Protein AF-A0A538RL57-F1 (afdb_monomer)

Radius of gyration: 11.28 Å; Cα contacts (8 Å, |Δ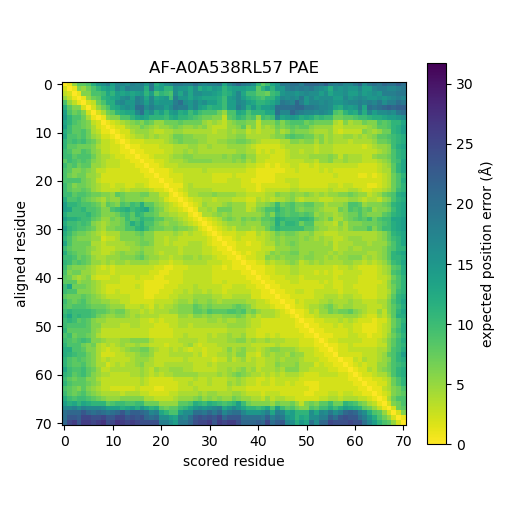i|>4): 130; chains: 1; bounding box: 27×28×24 Å

Foldseek 3Di:
DAADPPFQFDDLDADPQKAKEWEPDQAPAQNRTAPRVNIHIDIDGDDPQWDFDPSRRCPNGTYTYRHPPDD

Solvent-accessible surface area (backbone atoms only — not comparable to full-atom values): 4349 Å² total; per-residue (Å²): 128,50,67,68,83,85,53,50,49,63,68,88,70,68,61,89,82,41,40,42,33,31,50,83,54,82,51,89,26,52,83,47,30,56,62,50,97,71,24,44,62,36,41,39,66,80,59,91,61,53,39,84,51,86,60,52,35,48,82,87,41,86,35,26,26,54,54,79,72,86,124

Structure (mmCIF, N/CA/C/O backbone):
data_AF-A0A538RL57-F1
#
_entry.id   AF-A0A538RL57-F1
#
loop_
_atom_site.group_PDB
_atom_site.id
_atom_site.type_symbol
_atom_site.label_atom_id
_atom_site.label_alt_id
_atom_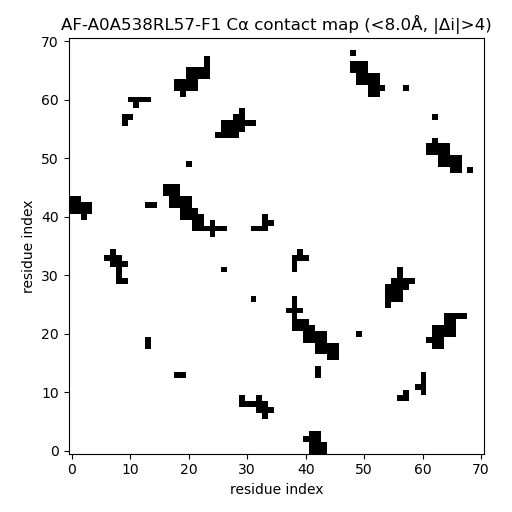site.label_comp_id
_atom_site.label_asym_id
_atom_site.label_entity_id
_atom_site.label_seq_id
_atom_site.pdbx_PDB_ins_code
_atom_site.Cartn_x
_atom_site.Cartn_y
_atom_site.Cartn_z
_atom_site.occupancy
_atom_site.B_iso_or_equiv
_atom_site.auth_seq_id
_atom_site.auth_comp_id
_atom_site.auth_asym_id
_atom_site.auth_atom_id
_atom_site.pdbx_PDB_model_num
ATOM 1 N N . MET A 1 1 ? -1.379 10.562 11.337 1.00 55.88 1 MET A N 1
ATOM 2 C CA . MET A 1 1 ? -0.550 9.937 10.280 1.00 55.88 1 MET A CA 1
ATOM 3 C C . MET A 1 1 ? 0.690 9.366 10.936 1.00 55.88 1 MET A C 1
ATOM 5 O O . MET A 1 1 ? 1.408 10.131 11.566 1.00 55.88 1 MET A O 1
ATOM 9 N N . TYR A 1 2 ? 0.924 8.059 10.821 1.00 61.06 2 TYR A N 1
ATOM 10 C CA . TYR A 1 2 ? 2.175 7.446 11.267 1.00 61.06 2 TYR A CA 1
ATOM 11 C C . TYR A 1 2 ? 3.070 7.237 10.043 1.00 61.06 2 TYR A C 1
ATOM 13 O O . TYR A 1 2 ? 2.721 6.484 9.127 1.00 61.06 2 TYR A O 1
ATOM 21 N N . TYR A 1 3 ? 4.192 7.954 9.995 1.00 58.50 3 TYR A N 1
ATOM 22 C CA . TYR A 1 3 ? 5.214 7.722 8.983 1.00 58.50 3 TYR A CA 1
ATOM 23 C C . TYR A 1 3 ? 6.060 6.530 9.437 1.00 58.50 3 TYR A C 1
ATOM 25 O O . TYR A 1 3 ? 6.591 6.574 10.546 1.00 58.50 3 TYR A O 1
ATOM 33 N N . PRO A 1 4 ? 6.190 5.466 8.626 1.00 57.22 4 PRO A N 1
ATOM 34 C CA . PRO A 1 4 ? 7.089 4.375 8.966 1.00 57.22 4 PRO A CA 1
ATOM 35 C C . PRO A 1 4 ? 8.511 4.934 9.109 1.00 57.22 4 PRO A C 1
ATOM 37 O O . PRO A 1 4 ? 8.958 5.654 8.209 1.00 57.22 4 PRO A O 1
ATOM 40 N N . PRO A 1 5 ? 9.223 4.646 10.212 1.00 53.09 5 PRO A N 1
ATOM 41 C CA . PRO A 1 5 ? 10.581 5.133 10.389 1.00 53.09 5 PRO A CA 1
ATOM 42 C C . PRO A 1 5 ? 11.451 4.567 9.259 1.00 53.09 5 PRO A C 1
ATOM 44 O O . PRO A 1 5 ? 11.495 3.357 9.045 1.00 53.09 5 PRO A O 1
ATOM 47 N N . SER A 1 6 ? 12.048 5.477 8.481 1.00 55.72 6 SER A N 1
ATOM 48 C CA . SER A 1 6 ? 13.112 5.259 7.482 1.00 55.72 6 SER A CA 1
ATOM 49 C C . SER A 1 6 ? 12.903 4.200 6.383 1.00 55.72 6 SER A C 1
ATOM 51 O O . SER A 1 6 ? 13.835 3.927 5.618 1.00 55.72 6 SER A O 1
ATOM 53 N N . CYS A 1 7 ? 11.700 3.645 6.207 1.00 60.22 7 CYS A N 1
ATOM 54 C CA . CYS A 1 7 ? 11.430 2.719 5.108 1.00 60.22 7 CYS A CA 1
ATOM 55 C C . CYS A 1 7 ? 11.462 3.459 3.766 1.00 60.22 7 CYS A C 1
ATOM 57 O O . CYS A 1 7 ? 10.484 4.030 3.300 1.00 60.22 7 CYS A O 1
ATOM 59 N N . SER A 1 8 ? 12.602 3.395 3.085 1.00 68.12 8 SER A N 1
ATOM 60 C CA . SER A 1 8 ? 12.720 3.841 1.696 1.00 68.12 8 SER A CA 1
ATOM 61 C C . SER A 1 8 ? 12.081 2.861 0.706 1.00 68.12 8 SER A C 1
ATOM 63 O O . SER A 1 8 ? 12.135 3.100 -0.488 1.00 68.12 8 SER A O 1
ATOM 65 N N . ARG A 1 9 ? 11.477 1.761 1.162 1.00 77.38 9 ARG A N 1
ATOM 66 C CA . ARG A 1 9 ? 10.852 0.711 0.343 1.00 77.38 9 ARG A CA 1
ATOM 67 C C . ARG A 1 9 ? 9.437 0.409 0.843 1.00 77.38 9 ARG A C 1
ATOM 69 O O . ARG A 1 9 ? 9.150 0.708 2.003 1.00 77.38 9 ARG A O 1
ATOM 76 N N . PRO A 1 10 ? 8.567 -0.180 0.004 1.00 81.12 10 PRO A N 1
ATOM 77 C CA . PRO A 1 10 ? 7.254 -0.629 0.449 1.00 81.12 10 PRO A CA 1
ATOM 78 C C . PRO A 1 10 ? 7.395 -1.603 1.629 1.00 81.12 10 PRO A C 1
ATOM 80 O O . PRO A 1 10 ? 8.243 -2.500 1.582 1.00 81.12 10 PRO A O 1
ATOM 83 N N . PRO A 1 11 ? 6.605 -1.428 2.699 1.00 81.19 11 PRO A N 1
ATOM 84 C CA . PRO A 1 11 ? 6.666 -2.304 3.855 1.00 81.19 11 PRO A CA 1
ATOM 85 C C . PRO A 1 11 ? 6.112 -3.688 3.502 1.00 81.19 11 PRO A C 1
ATOM 87 O O . PRO A 1 11 ? 5.129 -3.811 2.777 1.00 81.19 11 PRO A O 1
ATOM 90 N N . ALA A 1 12 ? 6.727 -4.734 4.057 1.00 81.19 12 ALA A N 1
ATOM 91 C CA . ALA A 1 12 ? 6.276 -6.114 3.864 1.00 81.19 12 ALA A CA 1
ATOM 92 C C . ALA A 1 12 ? 5.045 -6.473 4.714 1.00 81.19 12 ALA A C 1
ATOM 94 O O . ALA A 1 12 ? 4.380 -7.469 4.453 1.00 81.19 12 ALA A O 1
ATOM 95 N N . LYS A 1 13 ? 4.757 -5.685 5.758 1.00 84.69 13 LYS A N 1
ATOM 96 C CA . LYS A 1 13 ? 3.622 -5.881 6.663 1.00 84.69 13 LYS A CA 1
ATOM 97 C C . LYS A 1 13 ? 2.959 -4.547 6.970 1.00 84.69 13 LYS A C 1
ATOM 99 O O . LYS A 1 13 ? 3.634 -3.527 7.110 1.00 84.69 13 LYS A O 1
ATOM 104 N N . VAL A 1 14 ? 1.639 -4.583 7.103 1.00 86.12 14 VAL A N 1
ATOM 105 C CA . VAL A 1 14 ? 0.821 -3.448 7.530 1.00 86.12 14 VAL A CA 1
ATOM 106 C C . VAL A 1 14 ? 0.411 -3.680 8.989 1.00 86.12 14 VAL A C 1
ATOM 108 O O . VAL A 1 14 ? -0.014 -4.794 9.305 1.00 86.12 14 VAL A O 1
ATOM 111 N N . PRO A 1 15 ? 0.560 -2.691 9.891 1.00 87.81 15 PRO A N 1
ATOM 112 C CA . PRO A 1 15 ? 0.089 -2.812 11.268 1.00 87.81 15 PRO A CA 1
ATOM 113 C C . PRO A 1 15 ? -1.405 -3.150 11.346 1.00 87.81 15 PRO A C 1
ATOM 115 O O . PRO A 1 15 ? -2.193 -2.704 10.510 1.00 87.81 15 PRO A O 1
ATOM 118 N N . ALA A 1 16 ? -1.802 -3.909 12.370 1.00 88.44 16 ALA A N 1
ATOM 119 C CA . ALA A 1 16 ? -3.201 -4.267 12.586 1.00 88.44 16 ALA A CA 1
ATOM 120 C C . ALA A 1 16 ? -4.079 -3.010 12.733 1.00 88.44 16 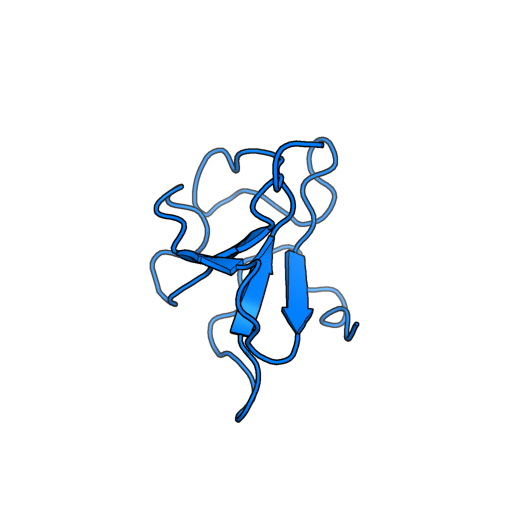ALA A C 1
ATOM 122 O O . ALA A 1 16 ? -3.695 -2.047 13.396 1.00 88.44 16 ALA A O 1
ATOM 123 N N . GLY A 1 17 ? -5.249 -3.014 12.089 1.00 89.25 17 GLY A N 1
ATOM 124 C CA . GLY A 1 17 ? -6.174 -1.874 12.083 1.00 89.25 17 GLY A CA 1
ATOM 125 C C . GLY A 1 17 ? -5.742 -0.688 11.209 1.00 89.25 17 GLY A C 1
ATOM 126 O O . GLY A 1 17 ? -6.438 0.325 11.175 1.00 89.25 17 GLY A O 1
ATOM 127 N N . MET A 1 18 ? -4.623 -0.794 10.486 1.00 91.75 18 MET A N 1
ATOM 128 C CA . MET A 1 18 ? -4.158 0.226 9.546 1.00 91.75 18 MET A CA 1
ATOM 129 C C . MET A 1 18 ? -4.141 -0.298 8.111 1.00 91.75 18 MET A C 1
ATOM 131 O O . MET A 1 18 ? -4.155 -1.499 7.854 1.00 91.75 18 MET A O 1
ATOM 135 N N . VAL A 1 19 ? -4.071 0.631 7.163 1.00 91.62 19 VAL A N 1
ATOM 136 C CA . VAL A 1 19 ? -3.861 0.369 5.740 1.00 91.62 19 VAL A CA 1
ATOM 137 C C . VAL A 1 19 ? -2.647 1.140 5.232 1.00 91.62 19 VAL A C 1
ATOM 139 O O . VAL A 1 19 ? -2.336 2.236 5.708 1.00 91.62 19 VAL A O 1
ATOM 142 N N . LEU A 1 20 ? -1.945 0.555 4.260 1.00 91.38 20 LEU A N 1
ATOM 143 C CA . LEU A 1 20 ? -0.846 1.212 3.562 1.00 91.38 20 LEU A CA 1
ATOM 144 C C . LEU A 1 20 ? -1.403 2.129 2.475 1.00 91.38 20 LEU A C 1
ATOM 146 O O . LEU A 1 20 ? -2.112 1.673 1.576 1.00 91.38 20 LEU A O 1
ATOM 150 N N . VAL A 1 21 ? -1.044 3.408 2.530 1.00 91.25 21 VAL A N 1
ATOM 151 C CA . VAL A 1 21 ? -1.501 4.411 1.566 1.00 91.25 21 VAL A CA 1
ATOM 152 C C . VAL A 1 21 ? -0.309 5.133 0.964 1.00 91.25 21 VAL A C 1
ATOM 154 O O . VAL A 1 21 ? 0.651 5.430 1.674 1.00 91.25 21 VAL A O 1
ATOM 157 N N . HIS A 1 22 ? -0.380 5.458 -0.325 1.00 90.12 22 HIS A N 1
ATOM 158 C CA . HIS A 1 22 ? 0.496 6.450 -0.941 1.00 90.12 22 HIS A CA 1
ATOM 159 C C . HIS A 1 22 ? -0.282 7.656 -1.47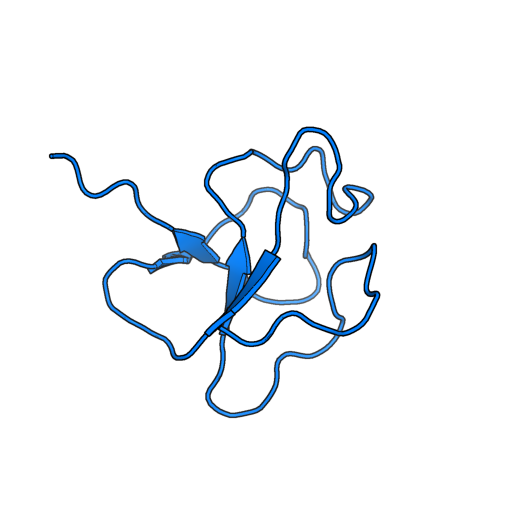8 1.00 90.12 22 HIS A C 1
ATOM 161 O O . HIS A 1 22 ? -1.503 7.633 -1.664 1.00 90.12 22 HIS A O 1
ATOM 167 N N . ASN A 1 23 ? 0.438 8.751 -1.702 1.00 86.56 23 ASN A N 1
ATOM 168 C CA . ASN A 1 23 ? -0.121 9.954 -2.310 1.00 86.56 23 ASN A CA 1
ATOM 169 C C . ASN A 1 23 ? -0.453 9.751 -3.800 1.00 86.56 23 ASN A C 1
ATOM 171 O O . ASN A 1 23 ? -0.187 8.710 -4.388 1.00 86.56 23 ASN A O 1
ATOM 175 N N . SER A 1 24 ? -1.027 10.765 -4.447 1.00 82.06 24 SER A N 1
ATOM 176 C CA . SER A 1 24 ? -1.440 10.690 -5.858 1.00 82.06 24 SER A CA 1
ATOM 177 C C . SER A 1 24 ? -0.283 10.591 -6.864 1.00 82.06 24 SER A C 1
ATOM 179 O O . SER A 1 24 ? -0.530 10.484 -8.065 1.00 82.06 24 SER A O 1
ATOM 181 N N . VAL A 1 25 ? 0.971 10.618 -6.404 1.00 82.44 25 VAL A N 1
ATOM 182 C CA . VAL A 1 25 ? 2.141 10.430 -7.261 1.00 82.44 25 VAL A CA 1
ATOM 183 C C . VAL A 1 25 ? 2.221 8.959 -7.657 1.00 82.44 25 VAL A C 1
ATOM 185 O O . VAL A 1 25 ? 2.303 8.076 -6.804 1.00 82.44 25 VAL A O 1
ATOM 188 N N . ALA A 1 26 ? 2.201 8.695 -8.963 1.00 73.81 26 ALA A N 1
ATOM 189 C CA . ALA A 1 26 ? 2.350 7.346 -9.488 1.00 73.81 26 ALA A CA 1
ATOM 190 C C . ALA A 1 26 ? 3.757 6.816 -9.187 1.00 73.81 26 ALA A C 1
ATOM 192 O O . ALA A 1 26 ? 4.765 7.412 -9.580 1.00 73.81 26 ALA A O 1
ATOM 193 N N . ALA A 1 27 ? 3.821 5.675 -8.510 1.00 78.44 27 ALA A N 1
ATOM 194 C CA . ALA A 1 27 ? 5.057 4.930 -8.389 1.00 78.44 27 ALA A CA 1
ATOM 195 C C . ALA A 1 27 ? 5.446 4.324 -9.744 1.00 78.44 27 ALA A C 1
ATOM 197 O O . ALA A 1 27 ? 4.592 3.939 -10.539 1.00 78.44 27 ALA A O 1
ATOM 198 N N . ARG A 1 28 ? 6.750 4.207 -10.001 1.00 80.00 28 ARG A N 1
ATOM 199 C CA . ARG A 1 28 ? 7.308 3.584 -11.212 1.00 80.00 28 ARG A CA 1
ATOM 200 C C . ARG A 1 28 ? 7.721 2.130 -10.953 1.00 80.00 28 ARG A C 1
ATOM 202 O O . ARG A 1 28 ? 8.765 1.688 -11.420 1.00 80.00 28 ARG A O 1
ATOM 209 N N . GLY A 1 29 ? 6.919 1.416 -10.163 1.00 76.19 29 GLY A N 1
ATOM 210 C CA . GLY A 1 29 ? 7.164 0.032 -9.748 1.00 76.19 29 GLY A CA 1
ATOM 211 C C . GLY A 1 29 ? 7.746 -0.110 -8.339 1.00 76.19 29 GLY A C 1
ATOM 212 O O . GLY A 1 29 ? 7.936 0.876 -7.616 1.00 76.19 29 GLY A O 1
ATOM 213 N N . ALA A 1 30 ? 8.027 -1.355 -7.947 1.00 77.06 30 ALA A N 1
ATOM 214 C CA . ALA A 1 30 ? 8.359 -1.738 -6.570 1.00 77.06 30 ALA A CA 1
ATOM 215 C C . ALA A 1 30 ? 9.680 -1.191 -6.018 1.00 77.06 30 ALA A C 1
ATOM 217 O O . ALA A 1 30 ? 9.929 -1.216 -4.813 1.00 77.06 30 ALA A O 1
ATOM 218 N N . THR A 1 31 ? 10.515 -0.635 -6.890 1.00 76.81 31 THR A N 1
ATOM 219 C CA . THR A 1 31 ? 11.762 0.040 -6.523 1.00 76.81 31 THR A CA 1
ATOM 220 C C . THR A 1 31 ? 11.560 1.509 -6.150 1.00 76.81 31 THR A C 1
ATOM 222 O O . THR A 1 31 ? 12.511 2.149 -5.692 1.00 76.81 31 THR A O 1
ATOM 225 N N . THR A 1 32 ? 10.348 2.057 -6.320 1.00 82.88 32 THR A N 1
ATOM 226 C CA . THR A 1 32 ? 10.056 3.462 -6.003 1.00 82.88 32 THR A CA 1
ATOM 227 C C . THR A 1 32 ? 10.232 3.705 -4.513 1.00 82.88 32 THR A C 1
ATOM 229 O O . THR A 1 32 ? 9.555 3.091 -3.684 1.00 82.88 32 THR A O 1
ATOM 232 N N . ARG A 1 33 ? 11.142 4.622 -4.172 1.00 83.25 33 ARG A N 1
ATOM 233 C CA . ARG A 1 33 ? 11.460 4.925 -2.780 1.00 83.25 33 ARG A CA 1
ATOM 234 C C . ARG A 1 33 ? 10.631 6.068 -2.224 1.00 83.25 33 ARG A C 1
ATOM 236 O O . ARG A 1 33 ? 10.258 6.974 -2.970 1.00 83.25 33 ARG A O 1
ATOM 243 N N . GLN A 1 34 ? 10.416 6.076 -0.909 1.00 84.12 34 GLN A N 1
ATOM 244 C CA . GLN A 1 34 ? 9.858 7.248 -0.226 1.00 84.12 34 GLN A CA 1
ATOM 245 C C . GLN A 1 34 ? 10.692 8.497 -0.555 1.00 84.12 34 GLN A C 1
ATOM 247 O O . GLN A 1 34 ? 11.918 8.435 -0.615 1.00 84.12 34 GLN A O 1
ATOM 252 N N . GLY A 1 35 ? 10.027 9.617 -0.826 1.00 82.56 35 GLY A N 1
ATOM 253 C CA . GLY A 1 35 ? 10.651 10.874 -1.243 1.00 82.56 35 GLY A CA 1
ATOM 254 C C . GLY A 1 35 ? 11.010 10.955 -2.732 1.00 82.56 35 GLY A C 1
ATOM 255 O O . GLY A 1 35 ? 11.257 12.052 -3.232 1.00 82.56 35 GLY A O 1
ATOM 256 N N . THR A 1 36 ? 10.978 9.849 -3.485 1.00 84.81 36 THR A N 1
ATOM 257 C CA . THR A 1 36 ? 11.325 9.861 -4.918 1.00 84.81 36 THR A CA 1
ATOM 258 C C . THR A 1 36 ? 10.309 10.679 -5.703 1.00 84.81 36 THR A C 1
ATOM 260 O O . THR A 1 36 ? 9.153 10.283 -5.807 1.00 84.81 36 THR A O 1
ATOM 263 N N . ARG A 1 37 ? 10.726 11.817 -6.276 1.00 82.06 37 ARG A N 1
ATOM 264 C CA . ARG A 1 37 ? 9.845 12.713 -7.059 1.00 82.06 37 ARG A CA 1
ATOM 265 C C . ARG A 1 37 ? 8.578 13.131 -6.295 1.00 82.06 37 ARG A C 1
ATOM 267 O O . ARG A 1 37 ? 7.512 13.288 -6.881 1.00 82.06 37 ARG A O 1
ATOM 274 N N . GLY A 1 38 ? 8.681 13.247 -4.970 1.00 84.69 38 GLY A N 1
ATOM 275 C CA . GLY A 1 38 ? 7.542 13.562 -4.108 1.00 84.69 38 GLY A CA 1
ATOM 276 C C . GLY A 1 38 ? 6.622 12.377 -3.793 1.00 84.69 38 GLY A C 1
ATOM 277 O O . GLY A 1 38 ? 5.611 12.583 -3.126 1.00 84.69 38 GLY A O 1
ATOM 278 N N . PHE A 1 39 ? 6.953 11.147 -4.202 1.00 88.00 39 PHE A N 1
ATOM 279 C CA . PHE A 1 39 ? 6.242 9.938 -3.782 1.00 88.00 39 PHE A CA 1
ATOM 280 C C . PHE A 1 39 ? 6.328 9.769 -2.264 1.00 88.00 39 PHE A C 1
ATOM 282 O O . PHE A 1 39 ? 7.416 9.769 -1.684 1.00 88.00 39 PHE A O 1
ATOM 289 N N . ARG A 1 40 ? 5.184 9.625 -1.600 1.00 87.38 40 ARG A N 1
ATOM 290 C CA . ARG A 1 40 ? 5.115 9.429 -0.149 1.00 87.38 40 ARG A CA 1
ATOM 291 C C . ARG A 1 40 ? 4.104 8.351 0.168 1.00 87.38 40 ARG A C 1
ATOM 293 O O . ARG A 1 40 ? 3.035 8.320 -0.432 1.00 87.38 40 ARG A O 1
ATOM 300 N N . PHE A 1 41 ? 4.431 7.542 1.164 1.00 89.00 41 PHE A N 1
ATOM 301 C CA . PHE A 1 41 ? 3.531 6.554 1.731 1.00 89.00 41 PHE A CA 1
ATOM 302 C C . PHE A 1 41 ? 3.536 6.624 3.255 1.00 89.00 41 PHE A C 1
ATOM 304 O O . PHE A 1 41 ? 4.504 7.106 3.852 1.00 89.00 41 PHE A O 1
ATOM 311 N N . TYR A 1 42 ? 2.446 6.177 3.861 1.00 88.62 42 TYR A N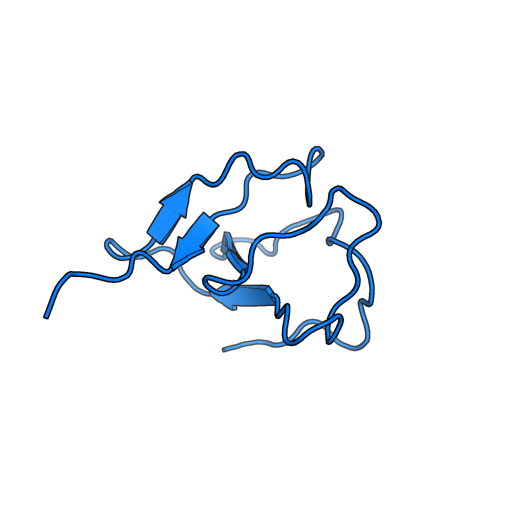 1
ATOM 312 C CA . TYR A 1 42 ? 2.208 6.211 5.301 1.00 88.62 42 TYR A CA 1
ATOM 313 C C . TYR A 1 42 ? 1.114 5.208 5.678 1.00 88.62 42 TYR A C 1
ATOM 315 O O . TYR A 1 42 ? 0.403 4.690 4.812 1.00 88.62 42 TYR A O 1
ATOM 323 N N . PHE A 1 43 ? 0.978 4.949 6.978 1.00 90.56 43 PHE A N 1
ATOM 324 C CA . 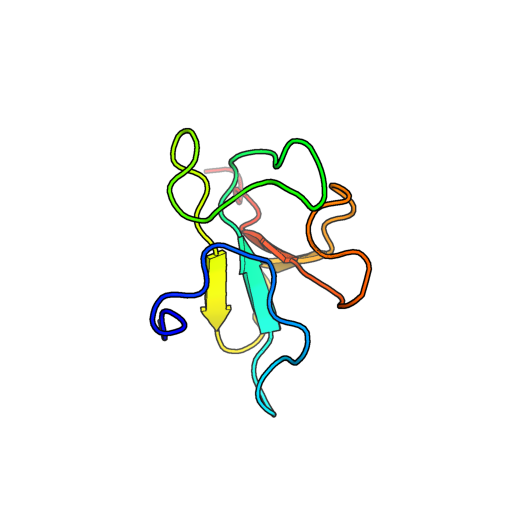PHE A 1 43 ? -0.110 4.144 7.520 1.00 90.56 43 PHE A CA 1
ATOM 325 C C . PHE A 1 43 ? -1.213 5.038 8.088 1.00 90.56 43 PHE A C 1
ATOM 327 O O . PHE A 1 43 ? -0.948 6.059 8.740 1.00 90.56 43 PHE A O 1
ATOM 334 N N . ILE A 1 44 ? -2.457 4.652 7.832 1.00 90.44 44 ILE A N 1
ATOM 335 C CA . ILE A 1 44 ? -3.654 5.334 8.328 1.00 90.44 44 ILE A CA 1
ATOM 336 C C . ILE A 1 44 ? -4.754 4.307 8.601 1.00 90.44 44 ILE A C 1
ATOM 338 O O . ILE A 1 44 ? -4.714 3.205 8.060 1.00 90.44 44 ILE A O 1
ATOM 342 N N . ALA A 1 45 ? -5.724 4.654 9.445 1.00 90.75 45 ALA A N 1
ATOM 343 C CA . ALA A 1 45 ? -6.955 3.882 9.559 1.00 90.75 45 ALA A CA 1
ATOM 344 C C . ALA A 1 45 ? -7.721 3.897 8.215 1.00 90.75 45 ALA A C 1
ATOM 346 O O . ALA A 1 45 ? -7.699 4.919 7.519 1.00 90.75 45 ALA A O 1
ATOM 347 N N . PRO A 1 46 ? -8.37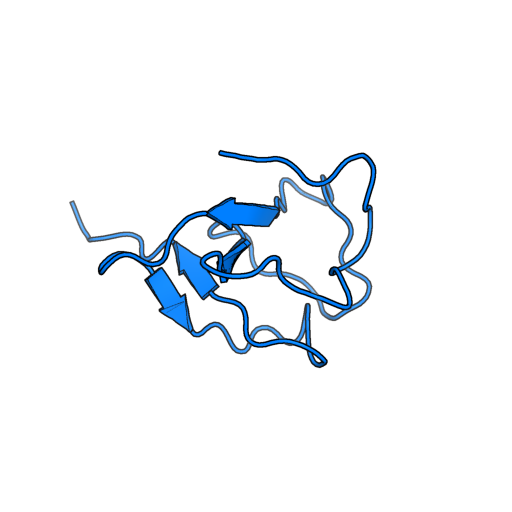6 2.790 7.828 1.00 89.19 46 PRO A N 1
ATOM 348 C CA . PRO A 1 46 ? -9.184 2.748 6.612 1.00 89.19 46 PRO A CA 1
ATOM 349 C C . PRO A 1 46 ? -10.329 3.770 6.675 1.00 89.19 46 PRO A C 1
ATOM 351 O O . PRO A 1 46 ? -10.945 3.955 7.721 1.00 89.19 46 PRO A O 1
ATOM 354 N N . HIS A 1 47 ? -10.605 4.439 5.554 1.00 86.88 47 HIS A N 1
ATOM 355 C CA . HIS A 1 47 ? -11.709 5.392 5.414 1.00 86.88 47 HIS A CA 1
ATOM 356 C C . HIS A 1 47 ? -12.153 5.505 3.947 1.00 86.88 47 HIS A C 1
ATOM 358 O O . HIS A 1 47 ? -11.372 5.225 3.034 1.00 86.88 47 HIS A O 1
ATOM 364 N N . ASP A 1 48 ? -13.353 6.031 3.703 1.00 86.19 48 ASP A N 1
ATOM 365 C CA . ASP A 1 48 ? -14.038 5.975 2.396 1.00 86.19 48 ASP A CA 1
ATOM 366 C C . ASP A 1 48 ? -13.320 6.708 1.250 1.00 86.19 48 ASP A C 1
ATOM 368 O O . ASP A 1 48 ? -13.523 6.419 0.075 1.00 86.19 48 ASP A O 1
ATOM 372 N N . ARG A 1 49 ? -12.426 7.653 1.567 1.00 85.94 49 ARG A N 1
ATOM 373 C CA . ARG A 1 49 ? -11.621 8.386 0.565 1.00 85.94 49 ARG A CA 1
ATOM 374 C C . ARG A 1 49 ? -10.393 7.619 0.041 1.00 85.94 49 ARG A C 1
ATOM 376 O O . ARG A 1 49 ? -9.549 8.212 -0.640 1.00 85.94 49 ARG A O 1
ATOM 383 N N . LEU A 1 50 ? -10.241 6.340 0.385 1.00 88.94 50 LEU A N 1
ATOM 384 C CA . LEU A 1 50 ? -9.147 5.486 -0.080 1.00 88.94 50 LEU A CA 1
ATOM 385 C C . LEU A 1 50 ? -9.628 4.557 -1.189 1.00 88.94 50 LEU A C 1
ATOM 387 O O . LEU A 1 50 ? -10.653 3.898 -1.069 1.00 88.94 50 LEU A O 1
ATOM 391 N N . THR A 1 51 ? -8.844 4.455 -2.257 1.00 90.69 51 THR A N 1
ATOM 392 C CA . THR A 1 51 ? -9.119 3.520 -3.353 1.00 90.69 51 THR A CA 1
ATOM 393 C C . THR A 1 51 ? -7.946 2.573 -3.509 1.00 90.69 51 THR A C 1
ATOM 395 O O . THR A 1 51 ? -6.799 3.026 -3.505 1.00 90.69 51 THR A O 1
ATOM 398 N N . VAL A 1 52 ? -8.218 1.274 -3.662 1.00 89.88 52 VAL A N 1
ATOM 399 C CA . VAL A 1 52 ? -7.179 0.267 -3.927 1.00 89.88 52 VAL A CA 1
ATOM 400 C C . VAL A 1 52 ? -6.376 0.691 -5.156 1.00 89.88 52 VAL A C 1
ATOM 402 O O . VAL A 1 52 ? -6.944 1.088 -6.178 1.00 89.88 52 VAL A O 1
ATOM 405 N N . CYS A 1 53 ? -5.050 0.662 -5.046 1.00 88.06 53 CYS A N 1
ATOM 406 C CA . CYS A 1 53 ? -4.161 1.037 -6.131 1.00 88.06 53 CYS A CA 1
ATOM 407 C C . CYS A 1 53 ? -3.387 -0.181 -6.638 1.00 88.06 53 CYS A C 1
ATOM 409 O O . CYS A 1 53 ? -2.823 -0.944 -5.8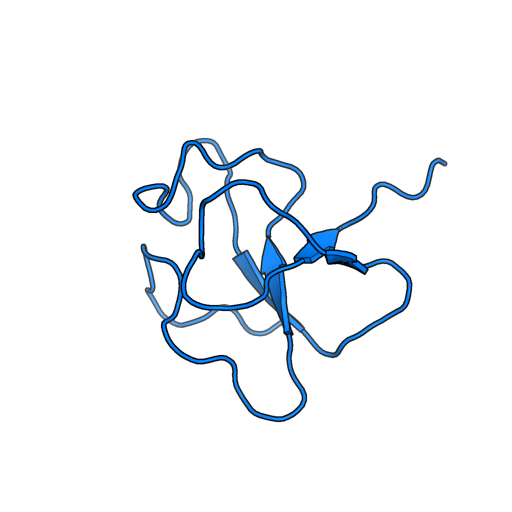64 1.00 88.06 53 CYS A O 1
ATOM 411 N N . ASN A 1 54 ? -3.328 -0.318 -7.963 1.00 86.88 54 ASN A N 1
ATOM 412 C CA . ASN A 1 54 ? -2.619 -1.396 -8.652 1.00 86.88 54 ASN A CA 1
ATOM 413 C C . ASN A 1 54 ? -1.368 -0.866 -9.380 1.00 86.88 54 ASN A C 1
ATOM 415 O O . ASN A 1 54 ? -1.014 -1.353 -10.447 1.00 86.88 54 ASN A O 1
ATOM 419 N N . CYS A 1 55 ? -0.686 0.154 -8.837 1.00 85.00 55 CYS A N 1
ATOM 420 C CA . CYS A 1 55 ? 0.456 0.806 -9.504 1.00 85.00 55 CYS A CA 1
ATOM 421 C C . CYS A 1 55 ? 1.758 -0.023 -9.524 1.00 85.00 55 CYS A C 1
ATOM 423 O O . CYS A 1 55 ? 2.794 0.457 -9.981 1.00 85.00 55 CYS A O 1
ATOM 425 N N . GLY A 1 56 ? 1.732 -1.250 -8.996 1.00 84.31 56 GLY A N 1
ATOM 426 C CA . GLY A 1 56 ? 2.884 -2.157 -8.977 1.00 84.31 56 GLY A CA 1
ATOM 427 C C . GLY A 1 56 ? 3.983 -1.789 -7.972 1.00 84.31 56 GLY A C 1
ATOM 428 O O . GLY A 1 56 ? 5.071 -2.357 -8.028 1.00 84.31 56 GLY A O 1
ATOM 429 N N . TRP A 1 57 ? 3.737 -0.843 -7.059 1.00 86.69 57 TRP A N 1
ATOM 430 C CA . TRP A 1 57 ? 4.718 -0.435 -6.050 1.00 86.69 57 TRP A CA 1
ATOM 431 C C . TRP A 1 57 ? 4.856 -1.417 -4.892 1.00 86.69 57 TRP A C 1
ATOM 433 O O . TRP A 1 57 ? 5.952 -1.862 -4.583 1.00 86.69 57 TRP A O 1
ATOM 443 N N . ALA A 1 58 ? 3.754 -1.777 -4.245 1.00 87.06 58 ALA A N 1
ATOM 444 C CA . ALA A 1 58 ? 3.769 -2.746 -3.159 1.00 87.06 58 ALA A CA 1
ATOM 445 C C . ALA A 1 58 ? 3.037 -4.014 -3.622 1.00 87.06 58 ALA A C 1
ATOM 447 O O . ALA A 1 58 ? 1.871 -4.182 -3.296 1.00 87.06 58 ALA A O 1
ATOM 448 N N . PRO A 1 59 ? 3.662 -4.888 -4.435 1.00 84.38 59 PRO A N 1
ATOM 449 C CA . PRO A 1 59 ? 2.982 -6.075 -4.962 1.00 84.38 59 PRO A CA 1
ATOM 450 C C . PRO A 1 59 ? 2.692 -7.124 -3.880 1.00 84.38 59 PRO A C 1
ATOM 452 O O . PRO A 1 59 ? 1.784 -7.928 -4.035 1.00 84.38 59 PRO A O 1
ATOM 455 N N . ALA A 1 60 ? 3.451 -7.111 -2.780 1.00 85.25 60 ALA A N 1
ATOM 456 C CA . ALA A 1 60 ? 3.299 -8.064 -1.681 1.00 85.25 60 ALA A CA 1
ATOM 457 C C . ALA A 1 60 ? 2.178 -7.698 -0.692 1.00 85.25 60 ALA A C 1
ATOM 459 O O . ALA A 1 60 ? 1.827 -8.518 0.151 1.00 85.25 60 ALA A O 1
ATOM 460 N N . VAL A 1 61 ? 1.647 -6.471 -0.750 1.00 86.69 61 VAL A N 1
ATOM 461 C CA . VAL A 1 61 ? 0.623 -5.988 0.185 1.00 86.69 61 VAL A CA 1
ATOM 462 C C . VAL A 1 61 ? -0.400 -5.114 -0.527 1.00 86.69 61 VAL A C 1
ATOM 464 O O . VAL A 1 61 ? -0.058 -4.255 -1.340 1.00 86.69 61 VAL A O 1
ATOM 467 N N . THR A 1 62 ? -1.672 -5.273 -0.176 1.00 89.62 62 THR A N 1
ATOM 468 C CA . THR A 1 62 ? -2.714 -4.365 -0.656 1.00 89.62 62 THR A CA 1
ATOM 469 C C . THR A 1 62 ? -2.405 -2.945 -0.194 1.00 89.62 62 THR A C 1
ATOM 471 O O . THR A 1 62 ? -2.206 -2.691 0.996 1.00 89.62 62 THR A O 1
ATOM 474 N N . HIS A 1 63 ? -2.375 -2.012 -1.141 1.00 90.00 63 HIS A N 1
ATOM 475 C CA . HIS A 1 63 ? -2.159 -0.602 -0.866 1.00 90.00 63 HIS A CA 1
ATOM 476 C C . HIS A 1 63 ? -3.227 0.248 -1.538 1.00 90.00 63 HIS A C 1
ATOM 478 O O . HIS A 1 63 ? -3.843 -0.138 -2.534 1.00 90.00 63 HIS A O 1
ATOM 484 N N . TYR A 1 64 ? -3.429 1.431 -0.978 1.00 91.88 64 TYR A N 1
ATOM 485 C CA . TYR A 1 64 ? -4.430 2.374 -1.437 1.00 91.88 64 TYR A CA 1
ATOM 486 C C . TYR A 1 64 ? -3.759 3.667 -1.890 1.00 91.88 64 TYR A C 1
ATOM 488 O O . TYR A 1 64 ? -2.659 4.020 -1.459 1.00 91.88 64 TYR A O 1
ATOM 496 N N . ARG A 1 65 ? -4.454 4.405 -2.746 1.00 89.19 65 ARG A N 1
ATOM 497 C CA . ARG A 1 65 ? -4.156 5.803 -3.040 1.00 89.19 65 ARG A CA 1
ATOM 498 C C . ARG A 1 65 ? -5.250 6.673 -2.450 1.00 89.19 65 ARG A C 1
ATOM 500 O O . ARG A 1 65 ? -6.414 6.269 -2.398 1.00 89.19 65 ARG A O 1
ATOM 507 N N . VAL A 1 66 ? -4.887 7.887 -2.060 1.00 83.75 66 VAL A N 1
ATOM 508 C CA . VAL A 1 66 ? -5.884 8.909 -1.734 1.00 83.75 66 VAL A CA 1
ATOM 509 C C . VAL A 1 66 ? -6.632 9.253 -3.020 1.00 83.75 66 VAL A C 1
ATOM 511 O O . VAL A 1 66 ? -6.017 9.707 -3.992 1.00 83.75 66 VAL A O 1
ATOM 514 N N . SER A 1 67 ? -7.943 9.009 -3.046 1.00 75.31 67 SER A N 1
ATOM 515 C CA . SER A 1 67 ? -8.785 9.497 -4.133 1.00 75.31 67 SER A CA 1
ATOM 516 C C . SER A 1 67 ? -8.741 11.025 -4.070 1.00 75.31 67 SER A C 1
ATOM 518 O O . SER A 1 67 ? -9.000 11.608 -3.014 1.00 75.31 67 SER A O 1
ATOM 520 N N . ARG A 1 68 ? -8.404 11.694 -5.180 1.00 62.81 68 ARG A N 1
ATOM 521 C CA . ARG A 1 68 ? -8.815 13.090 -5.327 1.00 62.81 68 ARG A CA 1
ATOM 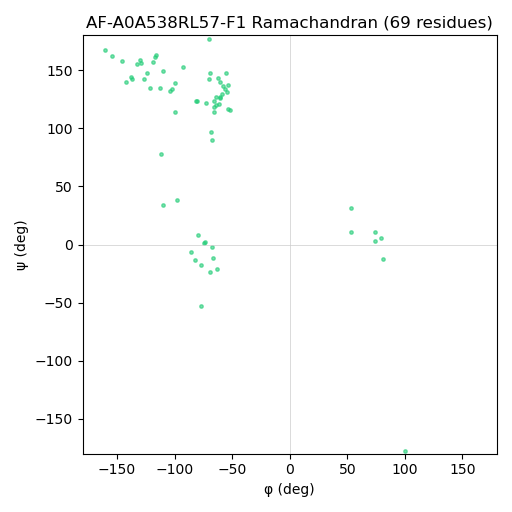522 C C . ARG A 1 68 ? -10.330 13.037 -5.452 1.00 62.81 68 ARG A C 1
ATOM 524 O O . ARG A 1 68 ? -10.836 12.857 -6.553 1.00 62.81 68 ARG A O 1
ATOM 531 N N . SER A 1 69 ? -11.039 13.112 -4.329 1.00 48.22 69 SER A N 1
ATOM 532 C CA . SER A 1 69 ? -12.437 13.511 -4.373 1.00 48.22 69 SER A CA 1
ATOM 533 C C . SER A 1 69 ? -12.438 14.832 -5.129 1.00 48.22 69 SER A C 1
ATOM 535 O O . SER A 1 69 ? -11.733 15.760 -4.729 1.00 48.22 69 SER A O 1
ATOM 537 N N . ALA A 1 70 ? -13.090 14.830 -6.291 1.00 42.22 70 ALA A N 1
ATOM 538 C CA . ALA A 1 70 ? -13.301 16.019 -7.088 1.00 42.22 70 ALA A CA 1
ATOM 539 C C . ALA A 1 70 ? -13.906 17.076 -6.162 1.00 42.22 70 ALA A C 1
ATOM 541 O O . ALA A 1 70 ? -14.969 16.852 -5.583 1.00 42.22 70 ALA A O 1
ATOM 542 N N . ASN A 1 71 ? -13.161 18.152 -5.951 1.00 37.19 71 ASN A N 1
ATOM 543 C CA . ASN A 1 71 ? -13.733 19.427 -5.571 1.00 37.19 71 ASN A CA 1
ATOM 544 C C . ASN A 1 71 ? -13.708 20.279 -6.830 1.00 37.19 71 ASN A C 1
ATOM 546 O O . ASN A 1 71 ? -12.632 20.269 -7.478 1.00 37.19 71 ASN A O 1
#

Sequence (71 aa):
MYYPPSCSRPPAKVPAGMVLVHNSVAARGATTRQGTRGFRFYFIAPHDRLTVCNCGWAPAVTHYRVSRSAN

Mean predicted aligned error: 6.24 Å

Secondary structure (DSSP, 8-state):
-BPPSS--S--S---TT-EEEE-SSPP-STTPPTTGGG--EEEE---TTEEE--SSS-TTS-EEEE-----

pLDDT: mean 80.39, std 12.65, range [37.19, 91.88]